Protein AF-A0AAP8N7E5-F1 (afdb_monomer_lite)

Radius of gyration: 23.54 Å; chains: 1; bounding box: 48×28×54 Å

Secondary structure (DSSP, 8-state):
-EE--TT-SSPEEPPPPP--HHHHHHHHHHHHHH------GGGS-------------TTHHHHHHHHHHHT---HHHHHHHH---HHHHHHHHHHHHHTT--

Foldseek 3Di:
DWADDPPDPGTDDDDDDDDDPVNVVVVVVVVCVVDPDDDDVVPPPDPPLPDQDPDPDPCLVVLLVVCLVVVDADLVVCCVPVVDDSVVSVVSVVNCVSVVSD

pLDDT: mean 87.79, std 10.83, range [52.31, 97.25]

Structure (mmCIF, N/CA/C/O backbone):
data_AF-A0AAP8N7E5-F1
#
_entry.id   AF-A0AAP8N7E5-F1
#
loop_
_atom_site.group_PDB
_atom_site.id
_atom_site.type_symbol
_atom_site.label_atom_id
_atom_site.label_alt_id
_atom_site.label_comp_id
_atom_site.label_asym_id
_atom_site.label_entity_id
_atom_site.label_seq_id
_atom_site.pdbx_PDB_ins_code
_atom_site.Cartn_x
_atom_site.Cartn_y
_atom_site.Cartn_z
_atom_site.occupancy
_atom_site.B_iso_or_equiv
_atom_site.auth_seq_id
_atom_site.auth_comp_id
_atom_site.auth_asym_id
_atom_site.auth_atom_id
_atom_site.pdbx_PDB_model_num
ATOM 1 N N . MET A 1 1 ? 16.733 -0.797 -16.610 1.00 81.19 1 MET A N 1
ATOM 2 C CA . MET A 1 1 ? 16.539 -2.267 -16.641 1.00 81.19 1 MET A CA 1
ATOM 3 C C . MET A 1 1 ? 17.841 -2.937 -17.092 1.00 81.19 1 MET A C 1
ATOM 5 O O . MET A 1 1 ? 18.550 -2.334 -17.892 1.00 81.19 1 MET A O 1
ATOM 9 N N . LEU A 1 2 ? 18.203 -4.117 -16.574 1.00 88.06 2 LEU A N 1
ATOM 10 C CA . LEU A 1 2 ? 19.325 -4.919 -17.093 1.00 88.06 2 LEU A CA 1
ATOM 11 C C . LEU A 1 2 ? 18.754 -6.105 -17.880 1.00 88.06 2 LEU A C 1
ATOM 13 O O . LEU A 1 2 ? 17.869 -6.790 -17.380 1.00 88.06 2 LEU A O 1
ATOM 17 N N . TYR A 1 3 ? 19.241 -6.331 -19.093 1.00 89.12 3 TYR A N 1
ATOM 18 C CA . TYR A 1 3 ? 18.852 -7.436 -19.968 1.00 89.12 3 TYR A CA 1
ATOM 19 C C . TYR A 1 3 ? 20.082 -8.290 -20.258 1.00 89.12 3 TYR A C 1
ATOM 21 O O . TYR A 1 3 ? 21.142 -7.748 -20.560 1.00 89.12 3 TYR A O 1
ATOM 29 N N . GLN A 1 4 ? 19.969 -9.613 -20.173 1.00 93.19 4 GLN A N 1
ATOM 30 C CA . GLN A 1 4 ? 21.061 -10.523 -20.510 1.00 93.19 4 GLN A CA 1
ATOM 31 C C . GLN A 1 4 ? 20.667 -11.368 -21.727 1.00 93.19 4 GLN A C 1
ATOM 33 O O . GLN A 1 4 ? 19.898 -12.317 -21.577 1.00 93.19 4 GLN A O 1
ATOM 38 N N . PRO A 1 5 ? 21.158 -11.030 -22.932 1.00 90.06 5 PRO A N 1
ATOM 39 C CA . PRO A 1 5 ? 20.906 -11.843 -24.111 1.00 90.06 5 PRO A CA 1
ATOM 40 C C . PRO A 1 5 ? 21.595 -13.207 -23.999 1.00 90.06 5 PRO A C 1
ATOM 42 O O . PRO A 1 5 ? 22.620 -13.359 -23.326 1.00 90.06 5 PRO A O 1
ATOM 45 N N . ILE A 1 6 ? 21.039 -14.202 -24.691 1.00 92.62 6 ILE A N 1
ATOM 46 C CA . ILE A 1 6 ? 21.605 -15.553 -24.757 1.00 92.62 6 ILE A CA 1
ATOM 47 C C . ILE A 1 6 ? 23.038 -15.463 -25.303 1.00 92.62 6 ILE A C 1
ATOM 49 O O . ILE A 1 6 ? 23.273 -14.877 -26.356 1.00 92.62 6 ILE A O 1
ATOM 53 N N . GLY A 1 7 ? 23.999 -16.029 -24.570 1.00 91.69 7 GLY A N 1
ATOM 54 C CA . GLY A 1 7 ? 25.419 -16.020 -24.941 1.00 91.69 7 GLY A CA 1
ATOM 55 C C . GLY A 1 7 ? 26.216 -14.795 -24.476 1.00 91.69 7 GLY A C 1
ATOM 56 O O . GLY A 1 7 ? 27.429 -14.759 -24.673 1.00 91.69 7 GLY A O 1
ATOM 57 N N . ALA A 1 8 ? 25.592 -13.808 -23.822 1.00 91.69 8 ALA A N 1
ATOM 58 C CA . ALA A 1 8 ? 26.315 -12.667 -23.267 1.00 91.69 8 ALA A CA 1
ATOM 59 C C . ALA A 1 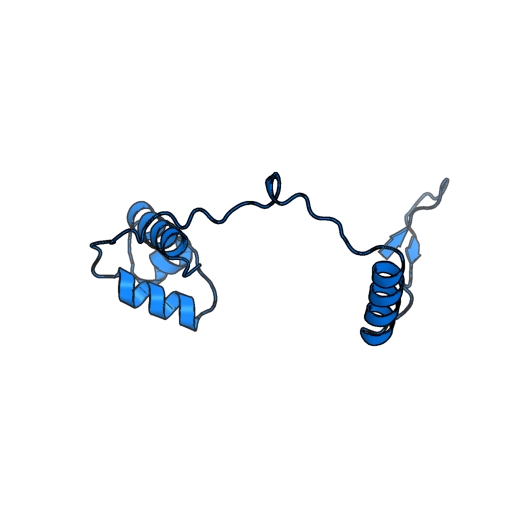8 ? 26.957 -12.993 -21.909 1.00 91.69 8 ALA A C 1
ATOM 61 O O . ALA A 1 8 ? 26.302 -13.475 -20.982 1.00 91.69 8 ALA A O 1
ATOM 62 N N . SER A 1 9 ? 28.239 -12.648 -21.766 1.00 92.94 9 SER A N 1
ATOM 63 C CA . SER A 1 9 ? 29.007 -12.849 -20.529 1.00 92.94 9 SER A CA 1
ATOM 64 C C . SER A 1 9 ? 28.596 -11.910 -19.391 1.00 92.94 9 SER A C 1
ATOM 66 O O . SER A 1 9 ? 28.898 -12.192 -18.232 1.00 92.94 9 SER A O 1
ATOM 68 N N . LYS A 1 10 ? 27.922 -10.794 -19.703 1.00 93.50 10 LYS A N 1
ATOM 69 C CA . LYS A 1 10 ? 27.414 -9.815 -18.733 1.00 93.50 10 LYS A CA 1
ATOM 70 C C . LYS A 1 10 ? 26.093 -9.195 -19.218 1.00 93.50 10 LYS A C 1
ATOM 72 O O . LYS A 1 10 ? 25.926 -9.026 -20.427 1.00 93.50 10 LYS A O 1
ATOM 77 N N . PRO A 1 11 ? 25.178 -8.818 -18.307 1.00 93.06 11 PRO A N 1
ATOM 78 C CA . PRO A 1 11 ? 23.961 -8.091 -18.663 1.00 93.06 11 PRO A CA 1
ATOM 79 C C . PRO A 1 11 ? 24.261 -6.703 -19.245 1.00 93.06 11 PRO A C 1
ATOM 81 O O . PRO A 1 11 ? 25.171 -6.009 -18.787 1.00 93.06 11 PRO A O 1
ATOM 84 N N . ILE A 1 12 ? 23.454 -6.271 -20.211 1.00 92.19 12 ILE A N 1
ATOM 85 C CA . ILE A 1 12 ? 23.472 -4.925 -20.788 1.00 92.19 12 ILE A CA 1
ATOM 86 C C . ILE A 1 12 ? 22.391 -4.051 -20.149 1.00 92.19 12 ILE A C 1
ATOM 88 O O . ILE A 1 12 ? 21.321 -4.529 -19.769 1.00 92.19 12 ILE A O 1
ATOM 92 N N . ARG A 1 13 ? 22.653 -2.748 -20.019 1.00 91.56 13 ARG A N 1
ATOM 93 C CA . ARG A 1 13 ? 21.654 -1.789 -19.534 1.00 91.56 13 ARG A CA 1
ATOM 94 C C . ARG A 1 13 ? 20.747 -1.358 -20.677 1.00 91.56 13 ARG A C 1
ATOM 96 O O . ARG A 1 13 ? 21.217 -0.771 -21.643 1.00 91.56 13 ARG A O 1
ATOM 103 N N . VAL A 1 14 ? 19.453 -1.622 -20.533 1.00 88.44 14 VAL A N 1
ATOM 104 C CA . VAL A 1 14 ? 18.420 -1.228 -21.494 1.00 88.44 14 VAL A CA 1
ATOM 105 C C . VAL A 1 14 ? 17.831 0.112 -21.076 1.00 88.44 14 VAL A C 1
ATOM 107 O O . VAL A 1 14 ? 17.495 0.305 -19.899 1.00 88.44 14 VAL A O 1
ATOM 110 N N . GLN A 1 15 ? 17.718 1.012 -22.050 1.00 84.88 15 GLN A N 1
ATOM 111 C CA . GLN A 1 15 ? 16.923 2.229 -21.945 1.00 84.88 15 GLN A CA 1
ATOM 112 C C . GLN A 1 15 ? 15.468 1.867 -22.245 1.00 84.88 15 GLN A C 1
ATOM 114 O O . GLN A 1 15 ? 15.182 1.288 -23.291 1.00 84.88 15 GLN A O 1
ATOM 119 N N . GLY A 1 16 ? 14.572 2.142 -21.301 1.00 82.25 16 GLY A N 1
ATOM 120 C CA . GLY A 1 16 ? 13.138 1.985 -21.533 1.00 82.25 16 GLY A CA 1
ATOM 121 C C . GLY A 1 16 ? 12.619 3.087 -22.454 1.00 82.25 16 GLY A C 1
ATOM 122 O O . GLY A 1 16 ? 13.217 4.161 -22.532 1.00 82.25 16 GLY A O 1
ATOM 123 N N . ALA A 1 17 ? 11.504 2.828 -23.133 1.00 84.81 17 ALA A N 1
ATOM 124 C CA . ALA A 1 17 ? 10.727 3.901 -23.736 1.00 84.81 17 ALA A CA 1
ATOM 125 C C . ALA A 1 17 ? 10.092 4.742 -22.620 1.00 84.81 17 ALA A C 1
ATOM 127 O O . ALA A 1 17 ? 9.646 4.192 -21.610 1.00 84.81 17 ALA A O 1
ATOM 128 N N . PHE A 1 18 ? 10.069 6.063 -22.795 1.00 86.00 18 PHE A N 1
ATOM 129 C CA . PHE A 1 18 ? 9.188 6.904 -21.995 1.00 86.00 18 PHE A CA 1
ATOM 130 C C . PHE A 1 18 ? 7.755 6.636 -22.450 1.00 86.00 18 PHE A C 1
ATOM 132 O O . PHE A 1 18 ? 7.495 6.621 -23.651 1.00 86.00 18 PHE A O 1
ATOM 139 N N . LEU A 1 19 ? 6.871 6.400 -21.490 1.00 90.19 19 LEU A N 1
ATOM 140 C CA . LEU A 1 19 ? 5.445 6.230 -21.709 1.00 90.19 19 LEU A CA 1
ATOM 141 C C . LEU A 1 19 ? 4.757 7.208 -20.767 1.00 90.19 19 LEU A C 1
ATOM 143 O O . LEU A 1 19 ? 5.040 7.180 -19.566 1.00 90.19 19 LEU A O 1
ATOM 147 N N . SER A 1 20 ? 3.931 8.102 -21.303 1.00 95.50 20 SER A N 1
ATOM 148 C CA . SER A 1 20 ? 3.166 9.014 -20.455 1.00 95.50 20 SER A CA 1
ATOM 149 C C . SER A 1 20 ? 2.007 8.288 -19.775 1.00 95.50 20 SER A C 1
ATOM 151 O O . SER A 1 20 ? 1.531 7.260 -20.262 1.00 95.50 20 SER A O 1
ATOM 153 N N . ASP A 1 21 ? 1.511 8.852 -18.675 1.00 95.19 21 ASP A N 1
ATOM 154 C CA . ASP A 1 21 ? 0.328 8.325 -17.987 1.00 95.19 21 ASP A C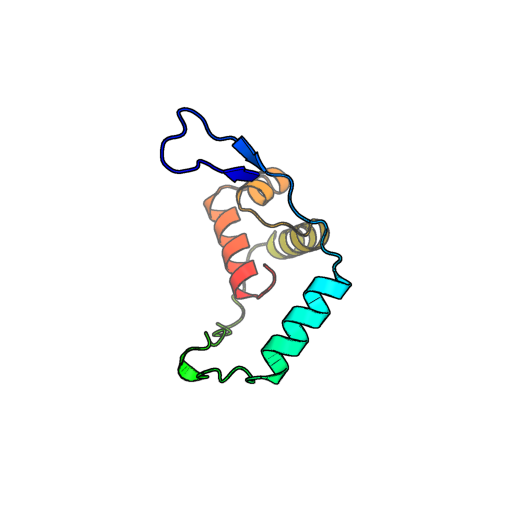A 1
ATOM 155 C C . ASP A 1 21 ? -0.877 8.258 -18.943 1.00 95.19 21 ASP A C 1
ATOM 157 O O . ASP A 1 21 ? -1.552 7.232 -19.012 1.00 95.19 21 ASP A O 1
ATOM 161 N N . ASP A 1 22 ? -1.060 9.277 -19.791 1.00 97.06 22 ASP A N 1
ATOM 162 C CA . ASP A 1 22 ? -2.116 9.291 -20.811 1.00 97.06 22 ASP A CA 1
ATOM 163 C C . ASP A 1 22 ? -1.986 8.133 -21.820 1.00 97.06 22 ASP A C 1
ATOM 165 O O . ASP A 1 22 ? -2.982 7.627 -22.338 1.00 97.06 22 ASP A O 1
ATOM 169 N N . GLU A 1 23 ? -0.760 7.743 -22.188 1.00 95.56 23 GLU A N 1
ATOM 170 C CA . GLU A 1 23 ? -0.526 6.608 -23.088 1.00 95.56 23 GLU A CA 1
ATOM 171 C C . GLU A 1 23 ? -0.875 5.283 -22.414 1.00 95.56 23 GLU A C 1
ATOM 173 O O . GLU A 1 23 ? -1.490 4.423 -23.049 1.00 95.56 23 GLU A O 1
ATOM 178 N N . VAL A 1 24 ? -0.521 5.135 -21.135 1.00 95.38 24 VAL A N 1
ATOM 179 C CA . VAL A 1 24 ? -0.905 3.974 -20.326 1.00 95.38 24 VAL A CA 1
ATOM 180 C C . VAL A 1 24 ? -2.425 3.869 -20.259 1.00 95.38 24 VAL A C 1
ATOM 182 O O . VAL A 1 24 ? -2.974 2.811 -20.567 1.00 95.38 24 VAL A O 1
ATOM 185 N N . GLU A 1 25 ? -3.107 4.963 -19.922 1.00 96.62 25 GLU A N 1
ATOM 186 C CA . GLU A 1 25 ? -4.560 4.998 -19.761 1.00 96.62 25 GLU A CA 1
ATOM 187 C C . GLU A 1 25 ? -5.281 4.597 -21.051 1.00 96.62 25 GLU A C 1
ATOM 189 O O . GLU A 1 25 ? -6.101 3.679 -21.036 1.00 96.62 25 GLU A O 1
ATOM 194 N N . ARG A 1 26 ? -4.890 5.162 -22.202 1.00 96.62 26 ARG A N 1
ATOM 195 C CA . ARG A 1 26 ? -5.479 4.792 -23.503 1.00 96.62 26 ARG A CA 1
ATOM 196 C C . ARG A 1 26 ? -5.329 3.307 -23.830 1.00 96.62 26 ARG A C 1
ATOM 198 O O . ARG A 1 26 ? -6.247 2.700 -24.382 1.00 96.62 26 ARG A O 1
ATOM 205 N N . VAL A 1 27 ? -4.173 2.711 -23.531 1.00 94.38 27 VAL A N 1
ATOM 206 C CA . VAL A 1 27 ? -3.932 1.278 -23.779 1.00 94.38 27 VAL A CA 1
ATOM 207 C C . VAL A 1 27 ? -4.777 0.413 -22.844 1.00 94.38 27 VAL A C 1
ATOM 209 O O . VAL A 1 27 ? -5.340 -0.601 -23.273 1.00 94.38 27 VAL A O 1
ATOM 212 N N . VAL A 1 28 ? -4.895 0.815 -21.579 1.00 94.31 28 VAL A N 1
ATOM 213 C CA . VAL A 1 28 ? -5.743 0.143 -20.591 1.00 94.31 28 VAL A CA 1
ATOM 214 C C . VAL A 1 28 ? -7.206 0.195 -21.026 1.00 94.31 28 VAL A C 1
ATOM 216 O O . VAL A 1 28 ? -7.844 -0.853 -21.123 1.00 94.31 28 VAL A O 1
ATOM 219 N N . GLU A 1 29 ? -7.721 1.372 -21.381 1.00 95.19 29 GLU A N 1
ATOM 220 C CA . GLU A 1 29 ? -9.097 1.550 -21.856 1.00 95.19 29 GLU A CA 1
ATOM 221 C C . GLU A 1 29 ? -9.391 0.723 -23.107 1.00 95.19 29 GLU A C 1
ATOM 223 O O . GLU A 1 29 ? -10.407 0.026 -23.176 1.00 95.19 29 GLU A O 1
ATOM 228 N N . PHE A 1 30 ? -8.480 0.742 -24.083 1.00 95.00 30 PHE A N 1
ATOM 229 C CA . PHE A 1 30 ? -8.604 -0.073 -25.285 1.00 95.00 30 PHE A CA 1
ATOM 230 C C . PHE A 1 30 ? -8.703 -1.566 -24.945 1.00 95.00 30 PHE A C 1
ATOM 232 O O . PHE A 1 30 ? -9.551 -2.267 -25.498 1.00 95.00 30 PHE A O 1
ATOM 239 N N . THR A 1 31 ? -7.890 -2.047 -24.003 1.00 93.56 31 THR A N 1
ATOM 240 C CA . THR A 1 31 ? -7.910 -3.447 -23.552 1.00 93.56 31 THR A CA 1
ATOM 241 C C . THR A 1 31 ? -9.221 -3.787 -22.837 1.00 93.56 31 THR A C 1
ATOM 243 O O . THR A 1 31 ? -9.844 -4.801 -23.149 1.00 93.56 31 THR A O 1
ATOM 246 N N . ILE A 1 32 ? -9.697 -2.913 -21.943 1.00 91.31 32 ILE A N 1
ATOM 247 C CA . ILE A 1 32 ? -10.984 -3.068 -21.242 1.00 91.31 32 ILE A CA 1
ATOM 248 C C . ILE A 1 32 ? -12.152 -3.103 -22.237 1.00 91.31 32 ILE A C 1
ATOM 250 O O . ILE A 1 32 ? -13.101 -3.868 -22.057 1.00 91.31 32 ILE A O 1
ATOM 254 N N . SER A 1 33 ? -12.092 -2.302 -23.306 1.00 92.88 33 SER A N 1
ATOM 255 C CA . SER A 1 33 ? -13.155 -2.242 -24.315 1.00 92.88 33 SER A CA 1
ATOM 256 C C . SER A 1 33 ? -13.346 -3.560 -25.075 1.00 92.88 33 SER A C 1
ATOM 258 O O . SER A 1 33 ? -14.459 -3.861 -25.503 1.00 92.88 33 SER A O 1
ATOM 260 N N . GLN A 1 34 ? -12.284 -4.364 -25.210 1.00 93.12 34 GLN A N 1
ATOM 261 C CA . GLN A 1 34 ? -12.332 -5.657 -25.898 1.00 93.12 34 GLN A CA 1
ATOM 262 C C . GLN A 1 34 ? -13.041 -6.728 -25.070 1.00 93.12 34 GLN A C 1
ATOM 264 O O . GLN A 1 34 ? -13.725 -7.582 -25.631 1.00 93.12 34 GLN A O 1
ATOM 269 N N . GLN A 1 35 ? -12.904 -6.683 -23.743 1.00 87.06 35 GLN A N 1
ATOM 270 C CA . GLN A 1 35 ? -13.616 -7.575 -22.840 1.00 87.06 35 GLN A CA 1
ATOM 271 C C . GLN A 1 35 ? -13.756 -6.925 -21.465 1.00 87.06 35 GLN A C 1
ATOM 273 O O . GLN A 1 35 ? -12.775 -6.724 -20.747 1.00 87.06 35 GLN A O 1
ATOM 278 N N . LYS A 1 36 ? -15.002 -6.670 -21.057 1.00 81.62 36 LYS A N 1
ATOM 279 C CA . LYS A 1 36 ? -15.280 -6.278 -19.676 1.00 81.62 36 LYS A CA 1
ATOM 280 C C . LYS A 1 36 ? -14.920 -7.431 -18.747 1.00 81.62 36 LYS A C 1
ATOM 282 O O . LYS A 1 36 ? -15.252 -8.585 -19.024 1.00 81.62 36 LYS A O 1
ATOM 287 N N . ALA A 1 37 ? -14.253 -7.111 -17.645 1.00 79.62 37 ALA A N 1
ATOM 288 C CA . ALA A 1 37 ? -13.921 -8.097 -16.634 1.00 79.62 37 ALA A CA 1
ATOM 289 C C . ALA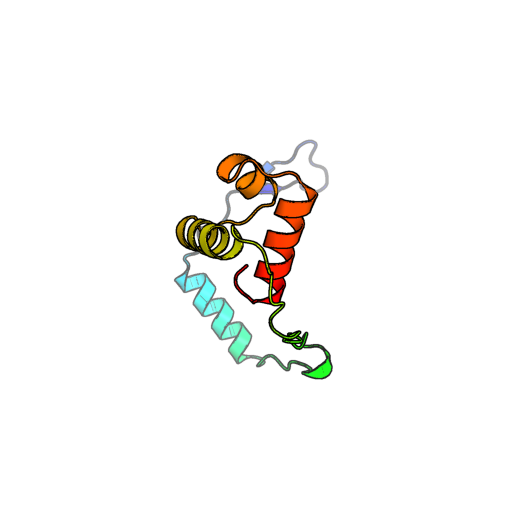 A 1 37 ? -15.204 -8.748 -16.093 1.00 79.62 37 ALA A C 1
ATOM 291 O O . ALA A 1 37 ? -16.141 -8.062 -15.682 1.00 79.62 37 ALA A O 1
ATOM 292 N N . GLN A 1 38 ? -15.241 -10.079 -16.119 1.00 81.31 38 GLN A N 1
ATOM 293 C CA . GLN A 1 38 ? -16.308 -10.869 -15.521 1.00 81.31 38 GLN A CA 1
ATOM 294 C C . GLN A 1 38 ? -15.781 -11.430 -14.204 1.00 81.31 38 GLN A C 1
ATOM 296 O O . GLN A 1 38 ? -15.070 -12.433 -14.182 1.00 81.31 38 GLN A O 1
ATOM 301 N N . TYR A 1 39 ? -16.091 -10.743 -13.109 1.00 78.94 39 TYR A N 1
ATOM 302 C CA . TYR A 1 39 ? -15.707 -11.181 -11.774 1.00 78.94 39 TYR A CA 1
ATOM 303 C C . TYR A 1 39 ? -16.683 -12.247 -11.276 1.00 78.94 39 TYR A C 1
ATOM 305 O O . TYR A 1 39 ? -17.897 -12.117 -11.430 1.00 78.94 39 TYR A O 1
ATOM 313 N N . GLN A 1 40 ? -16.149 -13.310 -10.680 1.00 81.69 40 GLN A N 1
ATOM 314 C CA . GLN A 1 40 ? -16.954 -14.270 -9.935 1.00 81.69 40 GLN A CA 1
ATOM 315 C C . GLN A 1 40 ? -17.139 -13.715 -8.525 1.00 81.69 40 GLN A C 1
ATOM 317 O O . GLN A 1 40 ? -16.177 -13.665 -7.761 1.00 81.69 40 GLN A O 1
ATOM 322 N N . GLU A 1 41 ? -18.355 -13.284 -8.181 1.00 74.31 41 GLU A N 1
ATOM 323 C CA . GLU A 1 41 ? -18.627 -12.683 -6.866 1.00 74.31 41 GLU A CA 1
ATOM 324 C C . GLU A 1 41 ? -18.301 -13.623 -5.700 1.00 74.31 41 GLU A C 1
ATOM 326 O O . GLU A 1 41 ? -17.908 -13.164 -4.636 1.00 74.31 41 GLU A O 1
ATOM 331 N N . GLU A 1 42 ? -18.390 -14.937 -5.909 1.00 76.25 42 GLU A N 1
ATOM 332 C CA . GLU A 1 42 ? -18.025 -15.950 -4.910 1.00 76.25 42 GLU A CA 1
ATOM 333 C C . GLU A 1 42 ? -16.524 -15.969 -4.583 1.00 76.25 42 GLU A C 1
ATOM 335 O O . GLU A 1 42 ? -16.139 -16.408 -3.504 1.00 76.25 42 GLU A O 1
ATOM 340 N N . MET A 1 43 ? -15.677 -15.490 -5.500 1.00 74.00 43 MET A N 1
ATOM 341 C CA . MET A 1 43 ? -14.235 -15.339 -5.285 1.00 74.00 43 MET A CA 1
ATOM 342 C C . MET A 1 43 ? -13.849 -13.940 -4.807 1.00 74.00 43 MET A C 1
ATOM 344 O O . MET A 1 43 ? -12.685 -13.711 -4.476 1.00 74.00 43 MET A O 1
ATOM 348 N N . MET A 1 44 ? -14.794 -12.996 -4.772 1.00 72.62 44 MET A N 1
ATOM 349 C CA . MET A 1 44 ? -14.543 -11.729 -4.105 1.00 72.62 44 MET A CA 1
ATOM 350 C C . MET A 1 44 ? -14.515 -11.987 -2.606 1.00 72.62 44 MET A C 1
ATOM 352 O O . MET A 1 44 ? -15.474 -12.503 -2.032 1.00 72.62 44 MET A O 1
ATOM 356 N N . VAL A 1 45 ? -13.397 -11.623 -1.979 1.00 72.69 45 VAL A N 1
ATOM 357 C CA . VAL A 1 45 ? -13.293 -11.580 -0.524 1.00 72.69 45 VAL A CA 1
ATOM 358 C C . VAL A 1 45 ? -14.381 -10.625 -0.053 1.00 72.69 45 VAL A C 1
ATOM 360 O O . VAL A 1 45 ? -14.304 -9.418 -0.278 1.00 72.69 45 VAL A O 1
ATOM 363 N N . LYS A 1 46 ? -15.445 -11.176 0.531 1.00 64.50 46 LYS A N 1
ATOM 364 C CA . LYS A 1 46 ? -16.383 -10.368 1.294 1.00 64.50 46 LYS A CA 1
ATOM 365 C C . LYS A 1 46 ? -15.584 -9.889 2.490 1.00 64.50 46 LYS A C 1
ATOM 367 O O . LYS A 1 46 ? -15.089 -10.719 3.245 1.00 64.50 46 LYS A O 1
ATOM 372 N N . GLU A 1 47 ? -15.427 -8.579 2.627 1.00 61.66 47 GLU A N 1
ATOM 373 C CA . GLU A 1 47 ? -15.050 -8.004 3.909 1.00 61.66 47 GLU A CA 1
ATOM 374 C C . GLU A 1 47 ? -16.130 -8.448 4.897 1.00 61.66 47 GLU A C 1
ATOM 376 O O . GLU A 1 47 ? -17.246 -7.915 4.914 1.00 61.66 47 GLU A O 1
ATOM 381 N N . GLU A 1 48 ? -15.849 -9.511 5.648 1.00 57.56 48 GLU A N 1
ATOM 382 C CA . GLU A 1 48 ? -16.588 -9.793 6.860 1.00 57.56 48 GLU A CA 1
ATOM 383 C C . GLU A 1 48 ? -16.343 -8.571 7.733 1.00 57.56 48 GLU A C 1
ATOM 385 O O . GLU A 1 48 ? -15.247 -8.352 8.240 1.00 57.56 48 GLU A O 1
ATOM 390 N N . LYS A 1 49 ? -17.353 -7.700 7.812 1.00 55.72 49 LYS A N 1
ATOM 391 C CA . LYS A 1 49 ? -17.410 -6.653 8.825 1.00 55.72 49 LYS A CA 1
ATOM 392 C C . LYS A 1 49 ? -17.615 -7.361 10.149 1.00 55.72 49 LYS A C 1
ATOM 394 O O . LYS A 1 49 ? -18.738 -7.394 10.660 1.00 55.72 49 LYS A O 1
ATOM 399 N N . ASP A 1 50 ? -16.560 -8.000 10.636 1.00 52.31 50 ASP A N 1
ATOM 400 C CA . ASP A 1 50 ? -16.546 -8.510 11.984 1.00 52.31 50 ASP A CA 1
ATOM 401 C C . ASP A 1 50 ? -16.788 -7.311 12.898 1.00 52.31 50 ASP A C 1
ATOM 403 O O . ASP A 1 50 ? -16.299 -6.199 12.682 1.00 52.31 50 ASP A O 1
ATOM 407 N N . GLY A 1 51 ? -17.758 -7.497 13.788 1.00 54.94 51 GLY A N 1
ATOM 408 C CA . GLY A 1 51 ? -18.362 -6.419 14.548 1.00 54.94 51 GLY A CA 1
ATOM 409 C C . GLY A 1 51 ? -17.302 -5.596 15.266 1.00 54.94 51 GLY A C 1
ATOM 410 O O . GLY A 1 51 ? -16.344 -6.150 15.787 1.00 54.94 51 GLY A O 1
ATOM 411 N N . LYS A 1 52 ? -17.521 -4.277 15.311 1.00 57.19 52 LYS A N 1
ATOM 412 C CA . LYS A 1 52 ? -16.676 -3.317 16.025 1.00 57.19 52 LYS A CA 1
ATOM 413 C C . LYS A 1 52 ? -16.185 -3.902 17.348 1.00 57.19 52 LYS A C 1
ATOM 415 O O . LYS A 1 52 ? -16.973 -4.020 18.291 1.00 57.19 52 LYS A O 1
ATOM 420 N N . THR A 1 53 ? -14.909 -4.267 17.418 1.00 62.19 53 THR A N 1
ATOM 421 C CA . THR A 1 53 ? -14.300 -4.702 18.670 1.00 62.19 53 THR A CA 1
ATOM 422 C C . THR A 1 53 ? -14.245 -3.476 19.579 1.00 62.19 53 THR A C 1
ATOM 424 O O . THR A 1 53 ? -13.476 -2.544 19.330 1.00 62.19 53 THR A O 1
ATOM 427 N N . GLU A 1 54 ? -15.091 -3.434 20.614 1.00 65.25 54 GLU A N 1
ATOM 428 C CA . GLU A 1 54 ? -14.968 -2.433 21.675 1.00 65.25 54 GLU A CA 1
ATOM 429 C C . GLU A 1 54 ? -13.691 -2.727 22.466 1.00 65.25 54 GLU A C 1
ATOM 431 O O . GLU A 1 54 ? -13.601 -3.681 23.242 1.00 65.25 54 GLU A O 1
ATOM 436 N N . VAL A 1 55 ? -12.669 -1.910 22.228 1.00 75.12 55 VAL A N 1
ATOM 437 C CA . VAL A 1 55 ? -11.420 -1.952 22.981 1.00 75.12 55 VAL A CA 1
ATOM 438 C C . VAL A 1 55 ? -11.560 -1.055 24.193 1.00 75.12 55 VAL A C 1
ATOM 440 O O . VAL A 1 55 ? -11.533 0.168 24.074 1.00 75.12 55 VAL A O 1
ATOM 443 N N . ASP A 1 56 ? -11.649 -1.666 25.369 1.00 79.94 56 ASP A N 1
ATOM 444 C CA . ASP A 1 56 ? -11.510 -0.951 26.636 1.00 79.94 56 ASP A CA 1
ATOM 445 C C . ASP A 1 56 ? -10.018 -0.694 26.922 1.00 79.94 56 ASP A C 1
ATOM 447 O O . ASP A 1 56 ? -9.364 -1.403 27.689 1.00 79.94 56 ASP A O 1
ATOM 451 N N . ASP A 1 57 ? -9.439 0.264 26.195 1.00 89.69 57 ASP A N 1
ATOM 452 C CA . ASP A 1 57 ? -8.085 0.766 26.424 1.00 89.69 57 ASP A CA 1
ATOM 453 C C . ASP A 1 57 ? -8.084 2.295 26.347 1.00 89.69 57 ASP A C 1
ATOM 455 O O . ASP A 1 57 ? -8.449 2.891 25.333 1.00 89.69 57 ASP A O 1
ATOM 459 N N . GLU A 1 58 ? -7.630 2.932 27.424 1.00 92.62 58 GLU A N 1
ATOM 460 C CA . GLU A 1 58 ? -7.579 4.391 27.574 1.00 92.62 58 GLU A CA 1
ATOM 461 C C . GLU A 1 58 ? -6.817 5.093 26.436 1.00 92.62 58 GLU A C 1
ATOM 463 O O . GLU A 1 58 ? -7.117 6.236 26.103 1.00 92.62 58 GLU A O 1
ATOM 468 N N . LEU A 1 59 ? -5.843 4.411 25.821 1.00 93.88 59 LEU A N 1
ATOM 469 C CA . LEU A 1 59 ? -5.005 4.963 24.757 1.00 93.88 59 LEU A CA 1
ATOM 470 C C . LEU A 1 59 ? -5.575 4.742 23.354 1.00 93.88 59 LEU A C 1
ATOM 472 O O . LEU A 1 59 ? -4.998 5.247 22.393 1.00 93.88 59 LEU A O 1
ATOM 476 N N . TYR A 1 60 ? -6.669 3.988 23.202 1.00 94.19 60 TYR A N 1
ATOM 477 C CA . TYR A 1 60 ? -7.188 3.607 21.888 1.00 94.19 60 TYR A CA 1
ATOM 478 C C . TYR A 1 60 ? -7.530 4.827 21.027 1.00 94.19 60 TYR A C 1
ATOM 480 O O . TYR A 1 60 ? -7.019 4.959 19.917 1.00 94.19 60 TYR A O 1
ATOM 488 N N . ASN A 1 61 ? -8.313 5.765 21.566 1.00 94.00 61 ASN A N 1
ATOM 489 C CA . ASN A 1 61 ? -8.733 6.962 20.831 1.00 94.00 61 ASN A CA 1
ATOM 490 C C . ASN A 1 61 ? -7.542 7.848 20.429 1.00 94.00 61 ASN A C 1
ATOM 492 O O . ASN A 1 61 ? -7.468 8.304 19.290 1.00 94.00 61 ASN A O 1
ATOM 496 N N . GLU A 1 62 ? -6.576 8.044 21.333 1.00 95.12 62 GLU A N 1
ATOM 497 C CA . GLU A 1 62 ? -5.360 8.812 21.035 1.00 95.12 62 GLU A CA 1
ATOM 498 C C . GLU A 1 62 ? -4.496 8.118 19.973 1.00 95.12 62 GLU A C 1
ATOM 500 O O . GLU A 1 62 ? -3.896 8.764 19.110 1.00 95.12 62 GLU A O 1
ATOM 505 N N . ALA A 1 63 ? -4.421 6.788 20.019 1.00 94.94 63 ALA A N 1
ATOM 506 C CA . ALA A 1 63 ? -3.664 6.005 19.059 1.00 94.94 63 ALA A CA 1
ATOM 507 C C . ALA A 1 63 ? -4.314 6.040 17.664 1.00 94.94 63 ALA A C 1
ATOM 509 O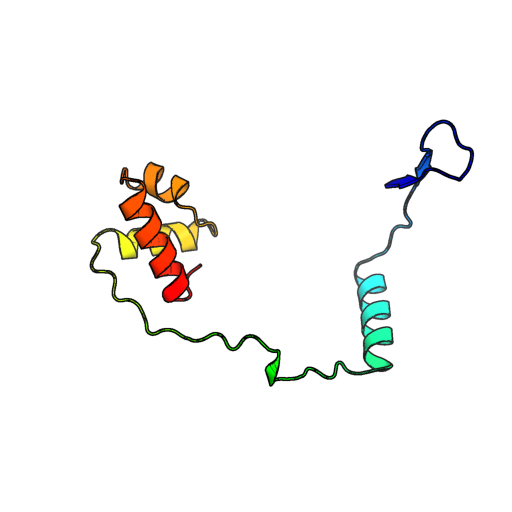 O . ALA A 1 63 ? -3.591 6.182 16.676 1.00 94.94 63 ALA A O 1
ATOM 510 N N . VAL A 1 64 ? -5.649 5.998 17.579 1.00 94.38 64 VAL A N 1
ATOM 511 C CA . VAL A 1 64 ? -6.408 6.193 16.331 1.00 94.38 64 VAL A CA 1
ATOM 512 C C . VAL A 1 64 ? -6.123 7.567 15.735 1.00 94.38 64 VAL A C 1
ATOM 514 O O . VAL A 1 64 ? -5.810 7.677 14.548 1.00 94.38 64 VAL A O 1
ATOM 517 N N . GLU A 1 65 ? -6.182 8.621 16.549 1.00 95.12 65 GLU A N 1
ATOM 518 C CA . GLU A 1 65 ? -5.901 9.983 16.094 1.00 95.12 65 GLU A CA 1
ATOM 519 C C . GLU A 1 65 ? -4.461 10.113 15.574 1.00 95.12 65 GLU A C 1
ATOM 521 O O . GLU A 1 65 ? -4.226 10.661 14.493 1.00 95.12 65 GLU A O 1
ATOM 526 N N . LEU A 1 66 ? -3.485 9.551 16.294 1.00 94.56 66 LEU A N 1
ATOM 527 C CA . LEU A 1 66 ? -2.086 9.531 15.869 1.00 94.56 66 LEU A CA 1
ATOM 528 C C . LEU A 1 66 ? -1.911 8.831 14.513 1.00 94.56 66 LEU A C 1
ATOM 530 O O . LEU A 1 66 ? -1.233 9.370 13.635 1.00 94.56 66 LEU A O 1
ATOM 534 N N . VAL A 1 67 ? -2.486 7.637 14.356 1.00 94.12 67 VAL A N 1
ATOM 535 C CA . VAL A 1 67 ? -2.379 6.829 13.133 1.00 94.12 67 VAL A CA 1
ATOM 536 C C . VAL A 1 67 ? -3.040 7.537 11.953 1.00 94.12 67 VAL A C 1
ATOM 538 O O . VAL A 1 67 ? -2.437 7.622 10.883 1.00 94.12 67 VAL A O 1
ATOM 541 N N . THR A 1 68 ? -4.217 8.125 12.171 1.00 92.94 68 THR A N 1
ATOM 542 C CA . THR A 1 68 ? -4.952 8.888 11.152 1.00 92.94 68 THR A CA 1
ATOM 543 C C . THR A 1 68 ? -4.148 10.106 10.691 1.00 92.94 68 THR A C 1
ATOM 545 O O . THR A 1 68 ? -4.019 10.353 9.493 1.00 92.94 68 THR A O 1
ATOM 548 N N . ASN A 1 69 ? -3.529 10.832 11.628 1.00 92.56 69 ASN A N 1
ATOM 549 C CA . ASN A 1 69 ? -2.706 12.006 11.327 1.00 92.56 69 ASN A CA 1
ATOM 550 C C . ASN A 1 69 ? -1.374 11.656 10.643 1.00 92.56 69 ASN A C 1
ATOM 552 O O . ASN A 1 69 ? -0.902 12.403 9.789 1.00 92.56 69 ASN A O 1
ATOM 556 N N . MET A 1 70 ? -0.738 10.545 11.026 1.00 91.69 70 MET A N 1
ATOM 557 C CA . MET A 1 70 ? 0.532 10.106 10.434 1.00 91.69 70 MET A CA 1
ATOM 558 C C . MET A 1 70 ? 0.358 9.308 9.138 1.00 91.69 70 MET A C 1
ATOM 560 O O . MET A 1 70 ? 1.364 9.038 8.482 1.00 91.69 70 MET A O 1
ATOM 564 N N . GLN A 1 71 ? -0.871 8.894 8.803 1.00 90.75 71 GLN A N 1
ATOM 565 C CA . GLN A 1 71 ? -1.185 7.963 7.710 1.00 90.75 71 GLN A CA 1
ATOM 566 C C . GLN A 1 71 ? -0.300 6.703 7.727 1.00 90.75 71 GLN A C 1
ATOM 568 O O . GLN A 1 71 ? 0.072 6.160 6.688 1.00 90.75 71 GLN A O 1
ATOM 573 N N . SER A 1 72 ? 0.101 6.259 8.922 1.00 90.25 72 SER A N 1
ATOM 574 C CA . SER A 1 72 ? 0.902 5.050 9.104 1.00 90.25 72 SER A CA 1
ATOM 575 C C . SER A 1 72 ? 0.634 4.426 10.468 1.00 90.25 72 SER A C 1
ATOM 577 O O . SER A 1 72 ? 0.570 5.121 11.485 1.00 90.25 72 SER A O 1
ATOM 579 N N . ALA A 1 73 ? 0.525 3.100 10.487 1.00 92.44 73 ALA A N 1
ATOM 580 C CA . ALA A 1 73 ? 0.291 2.311 11.685 1.00 92.44 73 ALA A CA 1
ATOM 581 C C . ALA A 1 73 ? 1.359 1.220 11.803 1.00 92.44 73 ALA A C 1
ATOM 583 O O . ALA A 1 73 ? 1.661 0.511 10.847 1.00 92.44 73 ALA A O 1
ATOM 584 N N . SER A 1 74 ? 1.976 1.089 12.977 1.00 94.88 74 SER A N 1
ATOM 585 C CA . SER A 1 74 ? 2.776 -0.095 13.303 1.00 94.88 74 SER A CA 1
ATOM 586 C C . SER A 1 74 ? 2.853 -0.283 14.810 1.00 94.88 74 SER A C 1
ATOM 588 O O . SER A 1 74 ? 2.903 0.692 15.564 1.00 94.88 74 SER A O 1
ATOM 590 N N . VAL A 1 75 ? 2.974 -1.534 15.255 1.00 96.19 75 VAL A N 1
ATOM 591 C CA . VAL A 1 75 ? 3.174 -1.862 16.676 1.00 96.19 75 VAL A CA 1
ATOM 592 C C . VAL A 1 75 ? 4.357 -1.070 17.247 1.00 96.19 75 VAL A C 1
ATOM 594 O O . VAL A 1 75 ? 4.245 -0.424 18.287 1.00 96.19 75 VAL A O 1
ATOM 597 N N . SER A 1 76 ? 5.478 -1.021 16.518 1.00 96.38 76 SER A N 1
ATOM 598 C CA . SER A 1 76 ? 6.678 -0.304 16.963 1.00 96.38 76 SER A CA 1
ATOM 599 C C . SER A 1 76 ? 6.464 1.212 17.114 1.00 96.38 76 SER A C 1
ATOM 601 O O . SER A 1 76 ? 7.079 1.834 17.983 1.00 96.38 76 SER A O 1
ATOM 603 N N . LEU A 1 77 ? 5.600 1.819 16.287 1.00 95.25 77 LEU A N 1
ATOM 604 C CA . LEU A 1 77 ? 5.234 3.233 16.386 1.00 95.25 77 LEU A CA 1
ATOM 605 C C . LEU A 1 77 ? 4.499 3.491 17.703 1.00 95.25 77 LEU A C 1
ATOM 607 O O . LEU A 1 77 ? 4.909 4.378 18.456 1.00 95.25 77 LEU A O 1
ATOM 611 N N . LEU A 1 78 ? 3.478 2.683 18.002 1.00 96.12 78 LEU A N 1
ATOM 612 C CA . LEU A 1 78 ? 2.690 2.817 19.227 1.00 96.12 78 LEU A CA 1
ATOM 613 C C . LEU A 1 78 ? 3.533 2.554 20.479 1.00 96.12 78 LEU A C 1
ATOM 615 O O . LEU A 1 78 ? 3.468 3.333 21.428 1.00 96.12 78 LEU A O 1
ATOM 619 N N . GLN A 1 79 ? 4.408 1.542 20.460 1.00 97.25 79 GLN A N 1
ATOM 620 C CA . GLN A 1 79 ? 5.336 1.277 21.568 1.00 97.25 79 GLN A CA 1
ATOM 621 C C . GLN A 1 79 ? 6.203 2.496 21.901 1.00 97.25 79 GLN A C 1
ATOM 623 O O . GLN A 1 79 ? 6.373 2.832 23.071 1.00 97.25 79 GLN A O 1
ATOM 628 N N . ARG A 1 80 ? 6.745 3.187 20.888 1.00 95.69 80 ARG A N 1
ATOM 629 C CA . ARG A 1 80 ? 7.604 4.364 21.104 1.00 95.69 80 ARG A CA 1
ATOM 630 C C . ARG A 1 80 ? 6.814 5.598 21.531 1.00 95.69 80 ARG A C 1
ATOM 632 O O . ARG A 1 80 ? 7.292 6.353 22.374 1.00 95.69 80 ARG A O 1
ATOM 639 N N . ARG A 1 81 ? 5.639 5.825 20.938 1.00 95.31 81 ARG A N 1
ATOM 640 C CA . ARG A 1 81 ? 4.830 7.030 21.174 1.00 95.31 81 ARG A CA 1
ATOM 641 C C . ARG A 1 81 ? 4.117 6.992 22.518 1.00 95.31 81 ARG A C 1
ATOM 643 O O . ARG A 1 81 ? 4.210 7.960 23.264 1.00 95.31 81 ARG A O 1
ATOM 650 N N . PHE A 1 82 ? 3.518 5.855 22.853 1.00 95.31 82 PHE A N 1
ATOM 651 C CA . PHE A 1 82 ? 2.734 5.679 24.075 1.00 95.31 82 PHE A CA 1
ATOM 652 C C . PHE A 1 82 ? 3.495 4.977 25.205 1.00 95.31 82 PHE A C 1
ATOM 654 O O . PHE A 1 82 ? 2.973 4.838 26.305 1.00 95.31 82 PHE A O 1
ATOM 661 N N . ARG A 1 83 ? 4.745 4.548 24.963 1.00 96.25 83 ARG A N 1
ATOM 662 C CA . ARG A 1 83 ? 5.599 3.850 25.948 1.00 96.25 83 ARG A CA 1
ATOM 663 C C . ARG A 1 83 ? 4.939 2.592 26.526 1.00 96.25 83 ARG A C 1
ATOM 665 O O . ARG A 1 83 ? 5.066 2.297 27.711 1.00 96.25 83 ARG 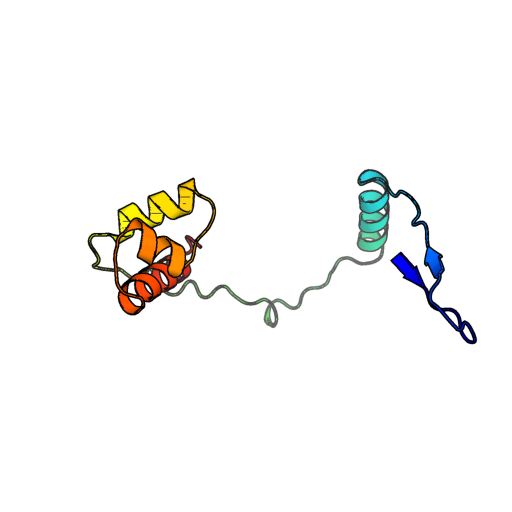A O 1
ATOM 672 N N . IL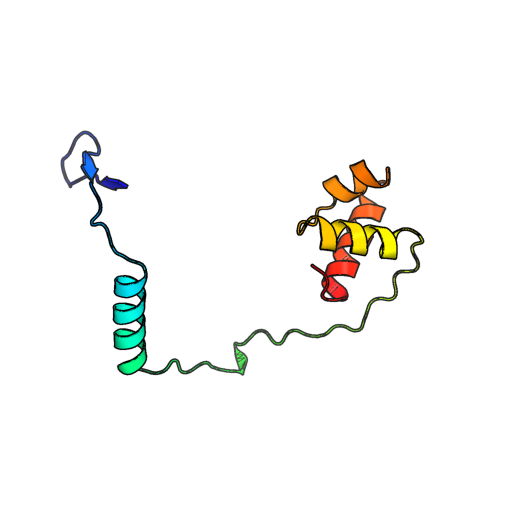E A 1 84 ? 4.253 1.844 25.668 1.00 96.25 84 ILE A N 1
ATOM 673 C CA . ILE A 1 84 ? 3.554 0.603 26.016 1.00 96.25 84 ILE A CA 1
ATOM 674 C C . ILE A 1 84 ? 4.321 -0.637 25.541 1.00 96.25 84 ILE A C 1
ATOM 676 O O . ILE A 1 84 ? 5.146 -0.582 24.627 1.00 96.25 84 ILE A O 1
ATOM 680 N N . GLY A 1 85 ? 4.045 -1.779 26.174 1.00 97.06 85 GLY A N 1
ATOM 681 C CA . GLY A 1 85 ? 4.603 -3.073 25.778 1.00 97.06 85 GLY A CA 1
ATOM 682 C C . GLY A 1 85 ? 4.061 -3.573 24.435 1.00 97.06 85 GLY A C 1
ATOM 683 O O . GLY A 1 85 ? 3.012 -3.126 23.971 1.00 97.06 85 GLY A O 1
ATOM 684 N N . TYR A 1 86 ? 4.764 -4.541 23.836 1.00 96.75 86 TYR A N 1
ATOM 685 C CA . TYR A 1 86 ? 4.413 -5.116 22.530 1.00 96.75 86 TYR A CA 1
ATOM 686 C C . TYR A 1 86 ? 2.975 -5.641 22.495 1.00 96.75 86 TYR A C 1
ATOM 688 O O . TYR A 1 86 ? 2.219 -5.262 21.615 1.00 96.75 86 TYR A O 1
ATOM 696 N N . THR A 1 87 ? 2.570 -6.445 23.482 1.00 95.62 87 THR A N 1
ATOM 697 C CA . THR A 1 87 ? 1.240 -7.076 23.512 1.00 95.62 87 THR A CA 1
ATOM 698 C C . THR A 1 87 ? 0.101 -6.059 23.524 1.00 95.62 87 THR A C 1
ATOM 700 O O . THR A 1 87 ? -0.906 -6.259 22.854 1.00 95.62 87 THR A O 1
ATOM 703 N N . ARG A 1 88 ? 0.262 -4.950 24.261 1.00 94.88 88 ARG A N 1
ATOM 704 C CA . ARG A 1 88 ? -0.737 -3.872 24.303 1.00 94.88 88 ARG A CA 1
ATOM 705 C C . ARG A 1 88 ? -0.769 -3.117 22.976 1.00 94.88 88 ARG A C 1
ATOM 707 O O . ARG A 1 88 ? -1.839 -2.900 22.434 1.00 94.88 88 ARG A O 1
ATOM 714 N N . ALA A 1 89 ? 0.399 -2.783 22.425 1.00 96.44 89 ALA A N 1
ATOM 715 C CA . ALA A 1 89 ? 0.494 -2.125 21.124 1.00 96.44 89 ALA A CA 1
ATOM 716 C C . ALA A 1 89 ? -0.070 -2.982 19.979 1.00 96.44 89 ALA A C 1
ATOM 718 O O . ALA A 1 89 ? -0.730 -2.436 19.107 1.00 96.44 89 ALA A O 1
ATOM 719 N N . ALA A 1 90 ? 0.165 -4.296 19.992 1.00 95.19 90 ALA A N 1
ATOM 720 C CA . ALA A 1 90 ? -0.398 -5.233 19.023 1.00 95.19 90 ALA A CA 1
ATOM 721 C C . ALA A 1 90 ? -1.926 -5.250 19.109 1.00 95.19 90 ALA A C 1
ATOM 723 O O . ALA A 1 90 ? -2.573 -4.929 18.125 1.00 95.19 90 ALA A O 1
ATOM 724 N N . ARG A 1 91 ? -2.492 -5.437 20.312 1.00 94.00 91 ARG A N 1
ATOM 725 C CA . ARG A 1 91 ? -3.951 -5.387 20.516 1.00 94.00 91 ARG A CA 1
ATOM 726 C C . ARG A 1 91 ? -4.596 -4.087 20.034 1.00 94.00 91 ARG A C 1
ATOM 728 O O . ARG A 1 91 ? -5.720 -4.124 19.553 1.00 94.00 91 ARG A O 1
ATOM 735 N N . LEU A 1 92 ? -3.917 -2.949 20.197 1.00 94.12 92 LEU A N 1
ATOM 736 C CA . LEU A 1 92 ? -4.414 -1.666 19.696 1.00 94.12 92 LEU A CA 1
ATOM 737 C C . LEU A 1 92 ? -4.425 -1.611 18.163 1.00 94.12 92 LEU A C 1
ATOM 739 O O . LEU A 1 92 ? -5.356 -1.042 17.612 1.00 94.12 92 LEU A O 1
ATOM 743 N N . ILE A 1 93 ? -3.421 -2.182 17.488 1.00 93.44 93 ILE A N 1
ATOM 744 C CA . ILE A 1 93 ? -3.376 -2.261 16.018 1.00 93.44 93 ILE A CA 1
ATOM 745 C C . ILE A 1 93 ? -4.433 -3.234 15.498 1.00 93.44 93 ILE A C 1
ATOM 747 O O . ILE A 1 93 ? -5.213 -2.842 14.639 1.00 93.44 93 ILE A O 1
ATOM 751 N N . ASP A 1 94 ? -4.502 -4.443 16.059 1.00 91.81 94 ASP A N 1
ATOM 752 C CA . ASP A 1 94 ? -5.461 -5.474 15.643 1.00 91.81 94 ASP A CA 1
ATOM 753 C C . ASP A 1 94 ? -6.894 -4.930 15.734 1.00 91.81 94 ASP A C 1
ATOM 755 O O . ASP A 1 94 ? -7.691 -5.035 14.814 1.00 91.81 94 ASP A O 1
ATOM 759 N N . ALA A 1 95 ? -7.207 -4.215 16.812 1.00 91.00 95 ALA A N 1
ATOM 760 C CA . ALA A 1 95 ? -8.529 -3.634 16.959 1.00 91.00 95 ALA A CA 1
ATOM 761 C C . ALA A 1 95 ? -8.760 -2.334 16.169 1.00 91.00 95 ALA A C 1
ATOM 763 O O . ALA A 1 95 ? -9.890 -1.854 16.082 1.00 91.00 95 ALA A O 1
ATOM 764 N N . MET A 1 96 ? -7.716 -1.696 15.640 1.00 91.44 96 MET A N 1
ATOM 765 C CA . MET A 1 96 ? -7.886 -0.659 14.617 1.00 91.44 96 MET A CA 1
ATOM 766 C C . MET A 1 96 ? -8.210 -1.291 13.263 1.00 91.44 96 MET A C 1
ATOM 768 O O . MET A 1 96 ? -9.052 -0.745 12.555 1.00 91.44 96 MET A O 1
ATOM 772 N N . GLU A 1 97 ? -7.598 -2.430 12.939 1.00 88.69 97 GLU A N 1
ATOM 773 C CA . GLU A 1 97 ? -7.894 -3.230 11.744 1.00 88.69 97 GLU A CA 1
ATOM 774 C C . GLU A 1 97 ? -9.340 -3.757 11.789 1.00 88.69 97 GLU A C 1
ATOM 776 O O . GLU A 1 97 ? -10.114 -3.469 10.879 1.00 88.69 97 GLU A O 1
ATOM 781 N N . ASP A 1 98 ? -9.766 -4.369 12.903 1.00 87.94 98 ASP A N 1
ATOM 782 C CA . ASP A 1 98 ? -11.155 -4.833 13.103 1.00 87.94 98 ASP A CA 1
ATOM 783 C C . ASP A 1 98 ? -12.188 -3.703 12.928 1.00 87.94 98 ASP A C 1
ATOM 785 O O . ASP A 1 98 ? -13.295 -3.899 12.428 1.00 87.94 98 ASP A O 1
ATOM 789 N N . ASN A 1 99 ? -11.839 -2.487 13.358 1.00 86.88 99 ASN A N 1
ATOM 790 C CA . ASN A 1 99 ? -12.707 -1.314 13.253 1.00 86.88 99 ASN A CA 1
ATOM 791 C C . ASN A 1 99 ? -12.590 -0.582 11.899 1.00 86.88 99 ASN A C 1
ATOM 793 O O . ASN A 1 99 ? -13.255 0.442 11.709 1.00 86.88 99 ASN A O 1
ATOM 797 N N . GLY A 1 100 ? -11.779 -1.088 10.963 1.00 85.88 100 GLY A N 1
ATOM 798 C CA . GLY A 1 100 ? -11.592 -0.528 9.621 1.00 85.88 100 GLY A CA 1
ATOM 799 C C . GLY A 1 100 ? -10.869 0.821 9.596 1.00 85.88 100 GLY A C 1
ATOM 800 O O . GLY A 1 100 ? -11.156 1.660 8.743 1.00 85.88 100 GLY A O 1
ATOM 801 N N . ILE A 1 101 ? -9.992 1.072 10.571 1.00 85.88 101 ILE A N 1
ATOM 802 C CA . ILE A 1 101 ? -9.191 2.303 10.687 1.00 85.88 101 ILE A CA 1
ATOM 803 C C . ILE A 1 101 ? -7.845 2.162 9.958 1.00 85.88 101 ILE A C 1
ATOM 805 O O . ILE A 1 101 ? -7.337 3.155 9.432 1.00 85.88 101 ILE A O 1
ATOM 809 N N . VAL A 1 102 ? -7.267 0.956 9.953 1.00 83.81 102 VAL A N 1
ATOM 810 C CA . VAL A 1 102 ? -5.990 0.598 9.304 1.00 83.81 102 VAL A CA 1
ATOM 811 C C . VAL A 1 102 ? -6.242 -0.404 8.192 1.00 83.81 102 VAL A C 1
ATOM 813 O O . VAL A 1 102 ? -7.144 -1.244 8.383 1.00 83.81 102 VAL A O 1
#

Sequence (102 aa):
MLYQPIGASKPIRVQGAFLSDDEVERVVEFTISQQKAQYQEEMMVKEEKDGKTEVDDELYNEAVELVTNMQSASVSLLQRRFRIGYTRAARLIDAMEDNGIV